Protein AF-A0A7X9WWQ6-F1 (afdb_monomer_lite)

pLDDT: mean 94.31, std 5.38, range [60.06, 98.0]

Radius of gyration: 18.36 Å; chains: 1; bounding box: 48×23×45 Å

Sequence (122 aa):
MSSVERVARAMCADAGFDPNEIMANDGPRWRYYEPLAIAALKELRDPSELQWGGLAWQIIMWMDMKPTTPRTLFRHLECSGREVPQWLRDEPEMKSLDHTPSKGTRAALVYRAMIDAAIGEG

Secondary structure (DSSP, 8-state):
--HHHHHHHHHHHHTT--TT-EETTTEEGGGGGHHHHHHHHHHTSS--HHHHSHHHHHHHHHHHSSS-SHHHHHHHHHHTT----HHHHHSHHHHSTTSPPPHHHHHHHHHHHHHHHHHT--

Organism: NCBI:txid2728834

Structure (mmCIF, N/CA/C/O backbone):
data_AF-A0A7X9WWQ6-F1
#
_entry.id   AF-A0A7X9WWQ6-F1
#
loop_
_atom_site.group_PDB
_atom_site.id
_atom_site.type_symbol
_atom_site.label_atom_id
_atom_site.label_alt_id
_atom_site.label_comp_id
_atom_site.label_asym_id
_atom_site.label_entity_id
_atom_site.label_seq_id
_atom_site.pdbx_PDB_ins_code
_atom_site.Cartn_x
_atom_site.Cartn_y
_atom_site.Cartn_z
_atom_site.occupancy
_atom_site.B_iso_or_equiv
_atom_site.auth_seq_id
_atom_site.auth_comp_id
_atom_site.auth_asym_id
_atom_site.auth_atom_id
_atom_site.pdbx_PDB_model_num
ATOM 1 N N . MET A 1 1 ? 15.701 5.435 -0.574 1.00 86.56 1 MET A N 1
ATOM 2 C CA . MET A 1 1 ? 15.140 5.062 -1.888 1.00 86.56 1 MET A CA 1
ATOM 3 C C . MET A 1 1 ? 13.841 5.825 -2.080 1.00 86.56 1 MET A C 1
ATOM 5 O O . MET A 1 1 ? 13.016 5.804 -1.172 1.00 86.56 1 MET A O 1
ATOM 9 N N . SER A 1 2 ? 13.689 6.543 -3.192 1.00 94.75 2 SER A N 1
ATOM 10 C CA . SER A 1 2 ? 12.454 7.283 -3.493 1.00 94.75 2 SER A CA 1
ATOM 11 C C . SER A 1 2 ? 11.344 6.336 -3.971 1.00 94.75 2 SER A C 1
ATOM 13 O O . SER A 1 2 ? 11.626 5.221 -4.414 1.00 94.75 2 SER A O 1
ATOM 15 N N . SER A 1 3 ? 10.076 6.764 -3.916 1.00 94.31 3 SER A N 1
ATOM 16 C CA . SER A 1 3 ? 8.961 5.980 -4.480 1.00 94.31 3 SER A CA 1
ATOM 17 C C . SER A 1 3 ? 9.122 5.756 -5.984 1.00 94.31 3 SER A C 1
ATOM 19 O O . SER A 1 3 ? 8.833 4.665 -6.463 1.00 94.31 3 SER A O 1
ATOM 21 N N . VAL A 1 4 ? 9.640 6.756 -6.707 1.00 96.88 4 VAL A N 1
ATOM 22 C CA . VAL A 1 4 ? 9.944 6.659 -8.143 1.00 96.88 4 VAL A CA 1
ATOM 23 C C . VAL A 1 4 ? 10.975 5.564 -8.398 1.00 96.88 4 VAL A C 1
ATOM 25 O O . VAL A 1 4 ? 10.722 4.678 -9.204 1.00 96.88 4 VAL A O 1
ATOM 28 N N . GLU A 1 5 ? 12.094 5.568 -7.666 1.00 97.19 5 GLU A N 1
ATOM 29 C CA . GLU A 1 5 ? 13.122 4.531 -7.795 1.00 97.19 5 GLU A CA 1
ATOM 30 C C . GLU A 1 5 ? 12.549 3.145 -7.468 1.00 97.19 5 GLU A C 1
ATOM 32 O O . GLU A 1 5 ? 12.800 2.187 -8.195 1.00 97.19 5 GLU A O 1
ATOM 37 N N . ARG A 1 6 ? 11.739 3.030 -6.406 1.00 97.12 6 ARG A N 1
ATOM 38 C CA . ARG A 1 6 ? 11.122 1.756 -6.013 1.00 97.12 6 ARG A CA 1
ATOM 39 C C . ARG A 1 6 ? 10.215 1.195 -7.115 1.00 97.12 6 ARG A C 1
ATOM 41 O O . ARG A 1 6 ? 10.317 0.012 -7.424 1.00 97.12 6 ARG A O 1
ATOM 48 N N . VAL A 1 7 ? 9.364 2.031 -7.715 1.00 96.88 7 VAL A N 1
ATOM 49 C CA . VAL A 1 7 ? 8.463 1.631 -8.811 1.00 96.88 7 VAL A CA 1
ATOM 50 C C . VAL A 1 7 ? 9.246 1.328 -10.090 1.00 96.88 7 VAL A C 1
ATOM 52 O O . VAL A 1 7 ? 9.016 0.293 -10.705 1.00 96.88 7 VAL A O 1
ATOM 55 N N . ALA A 1 8 ? 10.218 2.164 -10.460 1.00 97.62 8 ALA A N 1
ATOM 56 C CA . ALA A 1 8 ? 11.039 1.956 -11.654 1.00 97.62 8 ALA A CA 1
ATOM 57 C C . ALA A 1 8 ? 11.852 0.653 -11.579 1.00 97.62 8 ALA A C 1
ATOM 59 O O . ALA A 1 8 ? 11.940 -0.089 -12.556 1.00 97.62 8 ALA A O 1
ATOM 60 N N . ARG A 1 9 ? 12.404 0.330 -10.401 1.00 97.94 9 ARG A N 1
ATOM 61 C CA . ARG A 1 9 ? 13.074 -0.955 -10.155 1.00 97.94 9 ARG A CA 1
ATOM 62 C C . ARG A 1 9 ? 12.116 -2.137 -10.288 1.00 97.94 9 ARG A C 1
ATOM 64 O O . ARG A 1 9 ? 12.503 -3.135 -10.884 1.00 97.94 9 ARG A O 1
ATOM 71 N N . ALA A 1 10 ? 10.892 -2.022 -9.766 1.00 97.38 10 ALA A N 1
ATOM 72 C CA . ALA A 1 10 ? 9.877 -3.066 -9.901 1.00 97.38 10 ALA A CA 1
ATOM 73 C C . ALA A 1 10 ? 9.477 -3.286 -11.370 1.00 97.38 10 ALA A C 1
ATOM 75 O O . ALA A 1 10 ? 9.494 -4.421 -11.827 1.00 97.38 10 ALA A O 1
ATOM 76 N N . MET A 1 11 ? 9.224 -2.213 -12.129 1.00 97.75 11 MET A N 1
ATOM 77 C CA . MET A 1 11 ? 8.933 -2.287 -13.569 1.00 97.75 11 MET A CA 1
ATOM 78 C C . MET A 1 11 ? 10.087 -2.918 -14.363 1.00 97.75 11 MET A C 1
ATOM 80 O O . MET A 1 11 ? 9.860 -3.738 -15.245 1.00 97.75 11 MET A O 1
ATOM 84 N N . CYS A 1 12 ? 11.334 -2.569 -14.031 1.00 97.50 12 CYS A N 1
ATOM 85 C CA . CYS A 1 12 ? 12.514 -3.163 -14.657 1.00 97.50 12 CYS A CA 1
ATOM 86 C C . CYS A 1 12 ? 12.612 -4.675 -14.400 1.00 97.50 12 CYS A C 1
ATOM 88 O O . CYS A 1 12 ? 12.928 -5.431 -15.318 1.00 97.50 12 CYS A O 1
ATOM 90 N N . ALA A 1 13 ? 12.347 -5.104 -13.163 1.00 97.88 13 ALA A N 1
ATOM 91 C CA . ALA A 1 13 ? 12.366 -6.514 -12.785 1.00 97.88 13 ALA A CA 1
ATOM 92 C C . ALA A 1 13 ? 11.221 -7.303 -13.441 1.00 97.88 13 ALA A C 1
ATOM 94 O O . ALA A 1 13 ? 11.453 -8.403 -13.933 1.00 97.88 13 ALA A O 1
ATOM 95 N N . ASP A 1 14 ? 10.017 -6.727 -13.499 1.00 97.50 14 ASP A N 1
ATOM 96 C CA . ASP A 1 14 ? 8.848 -7.311 -14.173 1.00 97.50 14 ASP A CA 1
ATOM 97 C C . ASP A 1 14 ? 9.091 -7.511 -15.679 1.00 97.50 14 ASP A C 1
ATOM 99 O O . ASP A 1 14 ? 8.754 -8.547 -16.245 1.00 97.50 14 ASP A O 1
ATOM 103 N N . ALA A 1 15 ? 9.815 -6.582 -16.309 1.00 96.94 15 ALA A N 1
ATOM 104 C CA . ALA A 1 15 ? 10.273 -6.708 -17.692 1.00 96.94 15 ALA A CA 1
ATOM 105 C C . ALA A 1 15 ? 11.393 -7.757 -17.901 1.00 96.94 15 ALA A C 1
ATOM 107 O O . ALA A 1 15 ? 11.890 -7.908 -19.018 1.00 96.94 15 ALA A O 1
ATOM 108 N N . GLY A 1 16 ? 11.806 -8.484 -16.855 1.00 97.38 16 GLY A N 1
ATOM 109 C CA . GLY A 1 16 ? 12.783 -9.574 -16.932 1.00 97.38 16 GLY A CA 1
ATOM 110 C C . GLY A 1 16 ? 14.249 -9.135 -16.883 1.00 97.38 16 GLY A C 1
ATOM 111 O O . GLY A 1 16 ? 15.131 -9.906 -17.261 1.00 97.38 16 GLY A O 1
ATOM 112 N N . PHE A 1 17 ? 14.535 -7.913 -16.429 1.00 96.62 17 PHE A N 1
ATOM 113 C CA . PHE A 1 17 ? 15.891 -7.368 -16.390 1.00 96.62 17 PHE A CA 1
ATOM 114 C C . PHE A 1 17 ? 16.394 -7.127 -14.961 1.00 96.62 17 PHE A C 1
ATOM 116 O O . PHE A 1 17 ? 15.619 -6.735 -14.091 1.00 96.62 17 PHE A O 1
ATOM 123 N N . ASP A 1 18 ? 17.708 -7.262 -14.724 1.00 96.94 18 ASP A N 1
ATOM 124 C CA . ASP A 1 18 ? 18.323 -6.859 -13.450 1.00 96.94 18 ASP A CA 1
ATOM 125 C C . ASP A 1 18 ? 18.316 -5.319 -13.315 1.00 96.94 18 ASP A C 1
ATOM 127 O O . ASP A 1 18 ? 18.977 -4.630 -14.102 1.00 96.94 18 ASP A O 1
ATOM 131 N N . PRO A 1 19 ? 17.618 -4.745 -12.313 1.00 96.88 19 PRO A N 1
ATOM 132 C CA . PRO A 1 19 ? 17.573 -3.300 -12.101 1.00 96.88 19 PRO A CA 1
ATOM 133 C C . PRO A 1 19 ? 18.941 -2.664 -11.833 1.00 96.88 19 PRO A C 1
ATOM 135 O O . PRO A 1 19 ? 19.101 -1.463 -12.058 1.00 96.88 19 PRO A O 1
ATOM 138 N N . ASN A 1 20 ? 19.906 -3.433 -11.317 1.00 96.12 20 ASN A N 1
ATOM 139 C CA . ASN A 1 20 ? 21.246 -2.958 -10.975 1.00 96.12 20 ASN A CA 1
ATOM 140 C C . ASN A 1 20 ? 22.262 -3.139 -12.107 1.00 96.12 20 ASN A C 1
ATOM 142 O O . ASN A 1 20 ? 23.397 -2.683 -11.955 1.00 96.12 20 ASN A O 1
ATOM 146 N N . GLU A 1 21 ? 21.878 -3.766 -13.223 1.00 95.88 21 GLU A N 1
ATOM 147 C CA . GLU A 1 21 ? 22.758 -3.909 -14.379 1.00 95.88 21 GLU A CA 1
ATOM 148 C C . GLU A 1 21 ? 23.199 -2.524 -14.861 1.00 95.88 21 GLU A C 1
ATOM 150 O O . GLU A 1 21 ? 22.372 -1.647 -15.129 1.00 95.88 21 GLU A O 1
ATOM 155 N N . ILE A 1 22 ? 24.513 -2.318 -14.945 1.00 95.31 22 ILE A N 1
ATOM 156 C CA . ILE A 1 22 ? 25.084 -1.051 -15.388 1.00 95.31 22 ILE A CA 1
ATOM 157 C C . ILE A 1 22 ? 25.057 -1.014 -16.911 1.00 95.31 22 ILE A C 1
ATOM 159 O O . ILE A 1 22 ? 25.743 -1.782 -17.583 1.00 95.31 22 ILE A O 1
ATOM 163 N N . MET A 1 23 ? 24.260 -0.098 -17.449 1.00 91.62 23 MET A N 1
ATOM 164 C CA . MET A 1 23 ? 24.125 0.108 -18.883 1.00 91.62 23 MET A CA 1
ATOM 165 C C . MET A 1 23 ? 25.293 0.946 -19.399 1.00 91.62 23 MET A C 1
ATOM 167 O O . MET A 1 23 ? 25.754 1.863 -18.718 1.00 91.62 23 MET A O 1
ATOM 171 N N . ALA A 1 24 ? 25.737 0.666 -20.627 1.00 84.50 24 ALA A N 1
ATOM 172 C CA . ALA A 1 24 ? 26.923 1.282 -21.229 1.00 84.50 24 ALA A CA 1
ATOM 173 C C . ALA A 1 24 ? 26.905 2.824 -21.253 1.00 84.50 24 ALA A C 1
ATOM 175 O O . ALA A 1 24 ? 27.971 3.431 -21.309 1.00 84.50 24 ALA A O 1
ATOM 176 N N . ASN A 1 25 ? 25.721 3.447 -21.190 1.00 68.81 25 ASN A N 1
ATOM 177 C CA . ASN A 1 25 ? 25.569 4.879 -21.427 1.00 68.81 25 ASN A CA 1
ATOM 178 C C . ASN A 1 25 ? 25.060 5.718 -20.248 1.00 68.81 25 ASN A C 1
ATOM 180 O O . ASN A 1 25 ? 25.139 6.926 -20.397 1.00 68.81 25 ASN A O 1
ATOM 184 N N . ASP A 1 26 ? 24.530 5.182 -19.131 1.00 70.19 26 ASP A N 1
ATOM 185 C CA . ASP A 1 26 ? 23.908 6.087 -18.126 1.00 70.19 26 ASP A CA 1
ATOM 186 C C . ASP A 1 26 ? 23.521 5.481 -16.752 1.00 70.19 26 ASP A C 1
ATOM 188 O O . ASP A 1 26 ? 22.559 5.893 -16.092 1.00 70.19 26 ASP A O 1
ATOM 192 N N . GLY A 1 27 ? 24.290 4.507 -16.255 1.00 88.88 27 GLY A N 1
ATOM 193 C CA . GLY A 1 27 ? 24.097 3.954 -14.906 1.00 88.88 27 GLY A CA 1
ATOM 194 C C . GLY A 1 27 ? 23.123 2.765 -14.851 1.00 88.88 27 GLY A C 1
ATOM 195 O O . GLY A 1 27 ? 23.032 2.012 -15.822 1.00 88.88 27 GLY A O 1
ATOM 196 N N . PRO A 1 28 ? 22.461 2.509 -13.705 1.00 95.50 28 PRO A N 1
ATOM 197 C CA . PRO A 1 28 ? 21.691 1.283 -13.507 1.00 95.50 28 PRO A CA 1
ATOM 198 C C . PRO A 1 28 ? 20.439 1.243 -14.392 1.00 95.50 28 PRO A C 1
ATOM 200 O O . PRO A 1 28 ? 19.739 2.250 -14.539 1.00 95.50 28 PRO A O 1
ATOM 203 N N . ARG A 1 29 ? 20.126 0.062 -14.938 1.00 95.50 29 ARG A N 1
ATOM 204 C CA . ARG A 1 29 ? 19.047 -0.147 -15.916 1.00 95.50 29 ARG A CA 1
ATOM 205 C C . ARG A 1 29 ? 17.678 0.359 -15.456 1.00 95.50 29 ARG A C 1
ATOM 207 O O . ARG A 1 29 ? 16.899 0.809 -16.294 1.00 95.50 29 ARG A O 1
ATOM 214 N N . TRP A 1 30 ? 17.377 0.370 -14.155 1.00 96.00 30 TRP A N 1
ATOM 215 C CA . TRP A 1 30 ? 16.085 0.883 -13.673 1.00 96.00 30 TRP A CA 1
ATOM 216 C C . TRP A 1 30 ? 15.801 2.333 -14.094 1.00 96.00 30 TRP A C 1
ATOM 218 O O . TRP A 1 30 ? 14.636 2.696 -14.239 1.00 96.00 30 TRP A O 1
ATOM 228 N N . ARG A 1 31 ? 16.831 3.158 -14.343 1.00 95.56 31 ARG A N 1
ATOM 229 C CA . ARG A 1 31 ? 16.658 4.561 -14.763 1.00 95.56 31 ARG A CA 1
ATOM 230 C C . ARG A 1 31 ? 15.900 4.712 -16.082 1.00 95.56 31 ARG A C 1
ATOM 232 O O . ARG A 1 31 ? 15.192 5.696 -16.259 1.00 95.56 31 ARG A O 1
ATOM 239 N N . TYR A 1 32 ? 15.950 3.717 -16.968 1.00 94.88 32 TYR A N 1
ATOM 240 C CA . TYR A 1 32 ? 15.165 3.720 -18.211 1.00 94.88 32 TYR A CA 1
ATOM 241 C C . TYR A 1 32 ? 13.648 3.659 -17.962 1.00 94.88 32 TYR A C 1
ATOM 243 O O . TYR A 1 32 ? 12.865 4.079 -18.809 1.00 94.88 32 TYR A O 1
ATOM 251 N N . TYR A 1 33 ? 13.232 3.186 -16.785 1.00 96.50 33 TYR A N 1
ATOM 252 C CA . TYR A 1 33 ? 11.833 3.088 -16.369 1.00 96.50 33 TYR A CA 1
ATOM 253 C C . TYR A 1 33 ? 11.385 4.289 -15.526 1.00 96.50 33 TYR A C 1
ATOM 255 O O . TYR A 1 33 ? 10.203 4.405 -15.208 1.00 96.50 33 TYR A O 1
ATOM 263 N N . GLU A 1 34 ? 12.292 5.207 -15.174 1.00 96.06 34 GLU A N 1
ATOM 264 C CA . GLU A 1 34 ? 11.985 6.373 -14.339 1.00 96.06 34 GLU A CA 1
ATOM 265 C C . GLU A 1 34 ? 10.852 7.250 -14.913 1.00 96.06 34 GLU A C 1
ATOM 267 O O . GLU A 1 34 ? 9.930 7.571 -14.157 1.00 96.06 34 GLU A O 1
ATOM 272 N N . PRO A 1 35 ? 10.808 7.574 -16.225 1.00 97.06 35 PRO A N 1
ATOM 273 C CA . PRO A 1 35 ? 9.694 8.339 -16.788 1.00 97.06 35 PRO A CA 1
ATOM 274 C C . PRO A 1 35 ? 8.338 7.632 -16.650 1.00 97.06 35 PRO A C 1
ATOM 276 O O . PRO A 1 35 ? 7.338 8.281 -16.337 1.00 97.06 35 PRO A O 1
ATOM 279 N N . LEU A 1 36 ? 8.304 6.305 -16.832 1.00 97.19 36 LEU A N 1
ATOM 280 C CA . LEU A 1 36 ? 7.088 5.497 -16.682 1.00 97.19 36 LEU A CA 1
ATOM 281 C C . LEU A 1 36 ? 6.643 5.429 -15.218 1.00 97.19 36 LEU A C 1
ATOM 283 O O . LEU A 1 36 ? 5.460 5.592 -14.929 1.00 97.19 36 LEU A O 1
ATOM 287 N N . ALA A 1 37 ? 7.585 5.273 -14.287 1.00 97.38 37 ALA A N 1
ATOM 288 C CA . ALA A 1 37 ? 7.303 5.294 -12.857 1.00 97.38 37 ALA A CA 1
ATOM 289 C C . ALA A 1 37 ? 6.734 6.647 -12.403 1.00 97.38 37 ALA A C 1
ATOM 291 O O . ALA A 1 37 ? 5.774 6.690 -11.634 1.00 97.38 37 ALA A O 1
ATOM 292 N N . ILE A 1 38 ? 7.284 7.760 -12.904 1.00 97.38 38 ILE A N 1
ATOM 293 C CA . ILE A 1 38 ? 6.755 9.105 -12.638 1.00 97.38 38 ILE A CA 1
ATOM 294 C C . ILE A 1 38 ? 5.335 9.246 -13.191 1.00 97.38 38 ILE A C 1
ATOM 296 O O . ILE A 1 38 ? 4.472 9.773 -12.491 1.00 97.38 38 ILE A O 1
ATOM 300 N N . ALA A 1 39 ? 5.089 8.802 -14.427 1.00 97.19 39 ALA A N 1
ATOM 301 C CA . ALA A 1 39 ? 3.762 8.861 -15.035 1.00 97.19 39 ALA A CA 1
ATOM 302 C C . ALA A 1 39 ? 2.741 8.053 -14.219 1.00 97.19 39 ALA A C 1
ATOM 304 O O . ALA A 1 39 ? 1.722 8.603 -13.814 1.00 97.19 39 ALA A O 1
ATOM 305 N N . ALA A 1 40 ? 3.062 6.805 -13.868 1.00 94.19 40 ALA A N 1
ATOM 306 C CA . ALA A 1 40 ? 2.192 5.956 -13.058 1.00 94.19 40 ALA A CA 1
ATOM 307 C C . ALA A 1 40 ? 1.878 6.576 -11.684 1.00 94.19 40 ALA A C 1
ATOM 309 O O . ALA A 1 40 ? 0.728 6.602 -11.256 1.00 94.19 40 ALA A O 1
ATOM 310 N N . LEU A 1 41 ? 2.881 7.134 -10.998 1.00 94.50 41 LEU A N 1
ATOM 311 C CA . LEU A 1 41 ? 2.670 7.788 -9.703 1.00 94.50 41 LEU A CA 1
ATOM 312 C C . LEU A 1 41 ? 1.842 9.077 -9.808 1.00 94.50 41 LEU A C 1
ATOM 314 O O . LEU A 1 41 ? 1.145 9.416 -8.855 1.00 94.50 41 LEU A O 1
ATOM 318 N N . LYS A 1 42 ? 1.909 9.799 -10.934 1.00 95.12 42 LYS A N 1
ATOM 319 C CA . LYS A 1 42 ? 1.054 10.970 -11.178 1.00 95.12 42 LYS A CA 1
ATOM 320 C C . LYS A 1 42 ? -0.405 10.569 -11.369 1.00 95.12 42 LYS A C 1
ATOM 322 O O . LYS A 1 42 ? -1.261 11.217 -10.779 1.00 95.12 42 LYS A O 1
ATOM 327 N N . GLU A 1 43 ? -0.667 9.504 -12.121 1.00 91.38 43 GLU A N 1
ATOM 328 C CA . GLU A 1 43 ? -2.026 8.973 -12.305 1.00 91.38 43 GLU A CA 1
ATOM 329 C C . GLU A 1 43 ? -2.629 8.482 -10.981 1.00 91.38 43 GLU A C 1
ATOM 331 O O . GLU A 1 43 ? -3.817 8.649 -10.737 1.00 91.38 43 GLU A O 1
ATOM 336 N N . LEU A 1 44 ? -1.800 7.947 -10.079 1.00 90.88 44 LEU A N 1
ATOM 337 C CA . LEU A 1 44 ? -2.226 7.486 -8.753 1.00 90.88 44 LEU A CA 1
ATOM 338 C C . LEU A 1 44 ? -2.225 8.579 -7.673 1.00 90.88 44 LEU A C 1
ATOM 340 O O . LEU A 1 44 ? -2.470 8.274 -6.504 1.00 90.88 44 LEU A O 1
ATOM 344 N N . ARG A 1 45 ? -1.913 9.837 -8.019 1.00 91.06 45 ARG A N 1
ATOM 345 C CA . ARG A 1 45 ? -1.865 10.933 -7.039 1.00 91.06 45 ARG A CA 1
ATOM 346 C C . ARG A 1 45 ? -3.229 11.153 -6.394 1.00 91.06 45 ARG A C 1
ATOM 348 O O . ARG A 1 45 ? -3.305 11.345 -5.181 1.00 91.06 45 ARG A O 1
ATOM 355 N N . ASP A 1 46 ? -4.268 11.146 -7.220 1.00 92.19 46 ASP A N 1
ATOM 356 C CA . ASP A 1 46 ? -5.636 11.418 -6.812 1.00 92.19 46 ASP A CA 1
ATOM 357 C C . ASP A 1 46 ? -6.382 10.073 -6.757 1.00 92.19 46 ASP A C 1
ATOM 359 O O . ASP A 1 46 ? -6.567 9.435 -7.795 1.00 92.19 46 ASP A O 1
ATOM 363 N N . PRO A 1 47 ? -6.762 9.580 -5.565 1.00 91.94 47 PRO A N 1
ATOM 364 C CA . PRO A 1 47 ? -7.365 8.261 -5.447 1.00 91.94 47 PRO A CA 1
ATOM 365 C C . PRO A 1 47 ? -8.774 8.237 -6.040 1.00 91.94 47 PRO A C 1
ATOM 367 O O . PRO A 1 47 ? -9.594 9.121 -5.783 1.00 91.94 47 PRO A O 1
ATOM 370 N N . SER A 1 48 ? -9.084 7.172 -6.772 1.00 92.81 48 SER A N 1
ATOM 371 C CA . SER A 1 48 ? -10.442 6.884 -7.237 1.00 92.81 48 SER A CA 1
ATOM 372 C C . SER A 1 48 ? -11.360 6.438 -6.090 1.00 92.81 48 SER A C 1
ATOM 374 O O . SER A 1 48 ? -10.893 6.004 -5.035 1.00 92.81 48 SER A O 1
ATOM 376 N N . GLU A 1 49 ? -12.678 6.490 -6.307 1.00 93.44 49 GLU A N 1
ATOM 377 C CA . GLU A 1 49 ? -13.681 5.977 -5.355 1.00 93.44 49 GLU A CA 1
ATOM 378 C C . GLU A 1 49 ? -13.480 4.502 -5.016 1.00 93.44 49 GLU A C 1
ATOM 380 O O . GLU A 1 49 ? -13.654 4.106 -3.866 1.00 93.44 49 GLU A O 1
ATOM 385 N N . LEU A 1 50 ? -13.016 3.706 -5.981 1.00 91.81 50 LEU A N 1
ATOM 386 C CA . LEU A 1 50 ? -12.658 2.313 -5.740 1.00 91.81 50 LEU A CA 1
ATOM 387 C C . LEU A 1 50 ? -11.577 2.188 -4.654 1.00 91.81 50 LEU A C 1
ATOM 389 O O . LEU A 1 50 ? -11.640 1.280 -3.831 1.00 91.81 50 LEU A O 1
ATOM 393 N N . GLN A 1 51 ? -10.614 3.113 -4.631 1.00 94.06 51 GLN A N 1
ATOM 394 C CA . GLN A 1 51 ? -9.493 3.092 -3.695 1.00 94.06 51 GLN A CA 1
ATOM 395 C C . GLN A 1 51 ? -9.880 3.616 -2.314 1.00 94.06 51 GLN A C 1
ATOM 397 O O . GLN A 1 51 ? -9.602 2.959 -1.315 1.00 94.06 51 GLN A O 1
ATOM 402 N N . TRP A 1 52 ? -10.486 4.807 -2.226 1.00 94.12 52 TRP A N 1
ATOM 403 C CA . TRP A 1 52 ? -10.818 5.395 -0.920 1.00 94.12 52 TRP A CA 1
ATOM 404 C C . TRP A 1 52 ? -12.105 4.827 -0.307 1.00 94.12 52 TRP A C 1
ATOM 406 O O . TRP A 1 52 ? -12.309 4.966 0.900 1.00 94.12 52 TRP A O 1
ATOM 416 N N . GLY A 1 53 ? -12.950 4.173 -1.109 1.00 92.88 53 GLY A N 1
ATOM 417 C CA . GLY A 1 53 ? -14.118 3.419 -0.668 1.00 92.88 53 GLY A CA 1
ATOM 418 C C . GLY A 1 53 ? -13.753 2.104 0.031 1.00 92.88 53 GLY A C 1
ATOM 419 O O . GLY A 1 53 ? -12.683 1.952 0.624 1.00 92.88 53 GLY A O 1
ATOM 420 N N . GLY A 1 54 ? -14.670 1.132 -0.006 1.00 92.62 54 GLY A N 1
ATOM 421 C CA . GLY A 1 54 ? -14.407 -0.233 0.463 1.00 92.62 54 GLY A CA 1
ATOM 422 C C . GLY A 1 54 ? -13.806 -0.299 1.874 1.00 92.62 54 GLY A C 1
ATOM 423 O O . GLY A 1 54 ? -14.349 0.275 2.818 1.00 92.62 54 GLY A O 1
ATOM 424 N N . LEU A 1 55 ? -12.686 -1.017 2.023 1.00 96.06 55 LEU A N 1
ATOM 425 C CA . LEU A 1 55 ? -12.007 -1.190 3.311 1.00 96.06 55 LEU A CA 1
ATOM 426 C C . LEU A 1 55 ? -11.451 0.119 3.880 1.00 96.06 55 LEU A C 1
ATOM 428 O O . LEU A 1 55 ? -11.543 0.336 5.087 1.00 96.06 55 LEU A O 1
ATOM 432 N N . ALA A 1 56 ? -10.886 0.986 3.036 1.00 96.75 56 ALA A N 1
ATOM 433 C CA . ALA A 1 56 ? -10.306 2.252 3.476 1.00 96.75 56 ALA A CA 1
ATOM 434 C C . ALA A 1 56 ? -11.368 3.121 4.162 1.00 96.75 56 ALA A C 1
ATOM 436 O O . ALA A 1 56 ? -11.155 3.608 5.274 1.00 96.75 56 ALA A O 1
ATOM 437 N N . TRP A 1 57 ? -12.552 3.214 3.556 1.00 96.00 57 TRP A N 1
ATOM 438 C CA . TRP A 1 57 ? -13.692 3.918 4.132 1.00 96.00 57 TRP A CA 1
ATOM 439 C C . TRP A 1 57 ? -14.179 3.301 5.452 1.00 96.00 57 TRP A C 1
ATOM 441 O O . TRP A 1 57 ? -14.423 4.031 6.411 1.00 96.00 57 TRP A O 1
ATOM 451 N N . GLN A 1 58 ? -14.261 1.969 5.550 1.00 96.44 58 GLN A N 1
ATOM 452 C CA . GLN A 1 58 ? -14.640 1.280 6.796 1.00 96.44 58 GLN A CA 1
ATOM 453 C C . GLN A 1 58 ? -13.649 1.569 7.930 1.00 96.44 58 GLN A C 1
ATOM 455 O O . GLN A 1 58 ? -14.045 1.834 9.065 1.00 96.44 58 GLN A O 1
ATOM 460 N N . ILE A 1 59 ? -12.349 1.575 7.622 1.00 97.12 59 ILE A N 1
ATOM 461 C CA . ILE A 1 59 ? -11.314 1.935 8.590 1.00 97.12 59 ILE A CA 1
ATOM 462 C C . ILE A 1 59 ? -11.497 3.392 9.032 1.00 97.12 59 ILE A C 1
ATOM 464 O O . ILE A 1 59 ? -11.460 3.655 10.230 1.00 97.12 59 ILE A O 1
ATOM 468 N N . ILE A 1 60 ? -11.733 4.329 8.107 1.00 96.62 60 ILE A N 1
ATOM 469 C CA . ILE A 1 60 ? -11.964 5.747 8.434 1.00 96.62 60 ILE A CA 1
ATOM 470 C C . ILE A 1 60 ? -13.196 5.910 9.335 1.00 96.62 60 ILE A C 1
ATOM 472 O O . ILE A 1 60 ? -13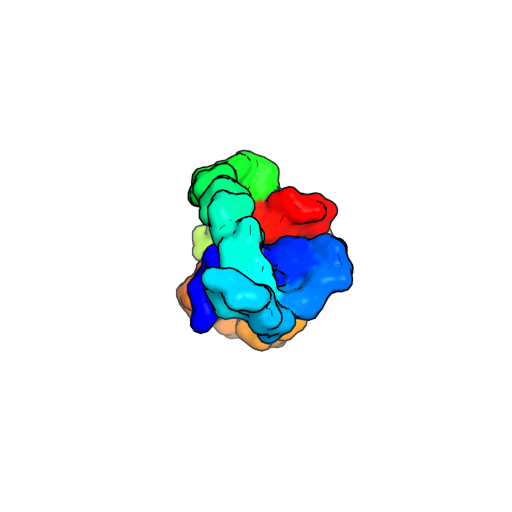.086 6.529 10.392 1.00 96.62 60 ILE A O 1
ATOM 476 N N . MET A 1 61 ? -14.330 5.298 8.986 1.00 95.88 61 MET A N 1
ATOM 477 C CA . MET A 1 61 ? -15.542 5.337 9.814 1.00 95.88 61 MET A CA 1
ATOM 478 C C . MET A 1 61 ? -15.307 4.785 11.218 1.00 95.88 61 MET A C 1
ATOM 480 O O . MET A 1 61 ? -15.731 5.384 12.205 1.00 95.88 61 MET A O 1
ATOM 484 N N . TRP A 1 62 ? -14.599 3.661 11.330 1.00 96.31 62 TRP A N 1
ATOM 485 C CA . TRP A 1 62 ? -14.250 3.093 12.627 1.00 96.31 62 TRP A CA 1
ATOM 486 C C . TRP A 1 62 ? -13.440 4.070 13.499 1.00 9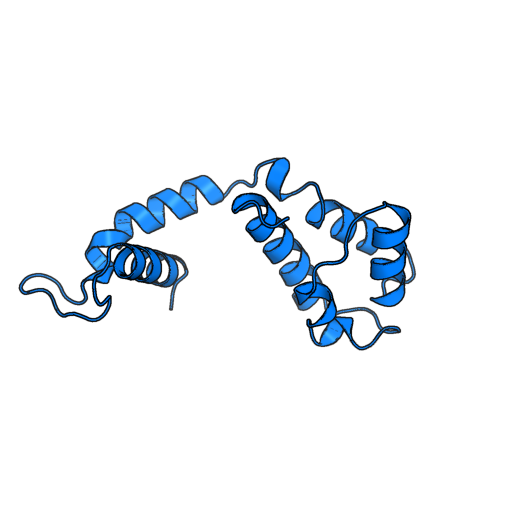6.31 62 TRP A C 1
ATOM 488 O O . TRP A 1 62 ? -13.610 4.076 14.719 1.00 96.31 62 TRP A O 1
ATOM 498 N N . MET A 1 63 ? -12.592 4.927 12.916 1.00 94.94 63 MET A N 1
ATOM 499 C CA . MET A 1 63 ? -11.829 5.914 13.697 1.00 94.94 63 MET A CA 1
ATOM 500 C C . MET A 1 63 ? -12.722 6.948 14.398 1.00 94.94 63 MET A C 1
ATOM 502 O O . MET A 1 63 ? -12.361 7.434 15.483 1.00 94.94 63 MET A O 1
ATOM 506 N N . ASP A 1 64 ? -13.885 7.242 13.816 1.00 94.94 64 ASP A N 1
ATOM 507 C CA . ASP A 1 64 ? -14.893 8.134 14.393 1.00 94.94 64 ASP A CA 1
ATOM 508 C C . ASP A 1 64 ? -15.735 7.434 15.472 1.00 94.94 64 ASP A C 1
ATOM 510 O O . ASP A 1 64 ? -16.285 8.083 16.364 1.00 94.94 64 ASP A O 1
ATOM 514 N N . MET A 1 65 ? -15.761 6.099 15.476 1.00 92.50 65 MET A N 1
ATOM 515 C CA . MET A 1 65 ? -16.418 5.297 16.505 1.00 92.50 65 MET A CA 1
ATOM 516 C C . MET A 1 65 ? -15.545 5.173 17.766 1.00 92.50 65 MET A C 1
ATOM 518 O O . MET A 1 65 ? -14.316 5.042 17.707 1.00 92.50 65 MET A O 1
ATOM 522 N N . LYS A 1 66 ? -16.180 5.189 18.948 1.00 92.06 66 LYS A N 1
ATOM 523 C CA . LYS A 1 66 ? -15.509 4.981 20.244 1.00 92.06 66 LYS A CA 1
ATOM 524 C C . LYS A 1 66 ? -15.993 3.692 20.927 1.00 92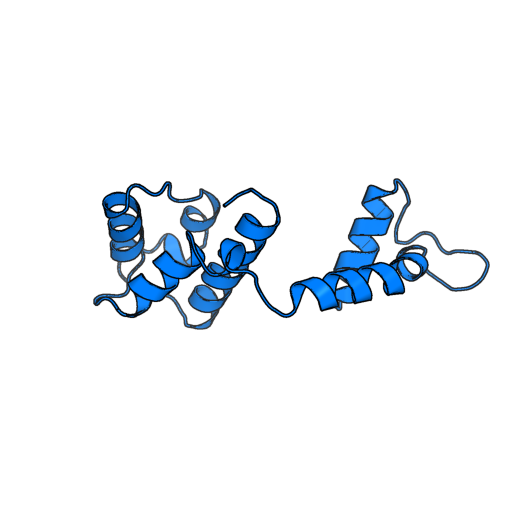.06 66 LYS A C 1
ATOM 526 O O . LYS A 1 66 ? -17.193 3.432 20.917 1.00 92.06 66 LYS A O 1
ATOM 531 N N . PRO A 1 67 ? -15.091 2.911 21.555 1.00 94.00 67 PRO A N 1
ATOM 532 C CA . PRO A 1 67 ? -13.639 3.102 21.592 1.00 94.00 67 PRO A CA 1
ATOM 533 C C . PRO A 1 67 ? -12.978 2.700 20.261 1.00 94.00 67 PRO A C 1
ATOM 535 O O . PRO A 1 67 ? -13.450 1.804 19.566 1.00 94.00 67 PRO A O 1
ATOM 538 N N . THR A 1 68 ? -11.874 3.359 19.909 1.00 95.50 68 THR A N 1
ATOM 539 C CA . THR A 1 68 ? -11.119 3.097 18.673 1.00 95.50 68 THR A CA 1
ATOM 540 C C . THR A 1 68 ? -10.033 2.057 18.967 1.00 95.50 68 THR A C 1
ATOM 542 O O . THR A 1 68 ? -8.890 2.431 19.218 1.00 95.50 68 THR A O 1
ATOM 545 N N . THR A 1 69 ? -10.390 0.768 19.021 1.00 97.12 69 THR A N 1
ATOM 546 C CA . THR A 1 69 ? -9.451 -0.345 19.274 1.00 97.12 69 THR A CA 1
ATOM 547 C C . THR A 1 69 ? -9.502 -1.397 18.160 1.00 97.12 69 THR A C 1
ATOM 549 O O . THR A 1 69 ? -10.518 -1.482 17.465 1.00 97.12 69 THR A O 1
ATOM 552 N N . PRO A 1 70 ? -8.458 -2.226 17.956 1.00 97.38 70 PRO A N 1
ATOM 553 C CA . PRO A 1 70 ? -8.496 -3.287 16.947 1.00 97.38 70 PRO A CA 1
ATOM 554 C C . PRO A 1 70 ? -9.701 -4.219 17.104 1.00 97.38 70 PRO A C 1
ATOM 556 O O . PRO A 1 70 ? -10.317 -4.606 16.114 1.00 97.38 70 PRO A O 1
ATOM 559 N N . ARG A 1 71 ? -10.118 -4.501 18.349 1.00 97.25 71 ARG A N 1
ATOM 560 C CA . ARG A 1 71 ? -11.344 -5.260 18.629 1.00 97.25 71 ARG A CA 1
ATOM 561 C C . ARG A 1 71 ? -12.580 -4.627 17.994 1.00 97.25 71 ARG A C 1
ATOM 563 O O . ARG A 1 71 ? -13.393 -5.338 17.407 1.00 97.25 71 ARG A O 1
ATOM 570 N N . THR A 1 72 ? -12.750 -3.310 18.130 1.00 97.50 72 THR A N 1
ATOM 571 C CA . THR A 1 72 ? -13.917 -2.624 17.565 1.00 97.50 72 THR A CA 1
ATOM 572 C C . THR A 1 72 ? -13.826 -2.491 16.052 1.00 97.50 72 THR A C 1
ATOM 574 O O . THR A 1 72 ? -14.871 -2.541 15.411 1.00 97.50 72 THR A O 1
ATOM 577 N N . LEU A 1 73 ? -12.619 -2.425 15.473 1.00 97.44 73 LEU A N 1
ATOM 578 C CA . LEU A 1 73 ? -12.451 -2.482 14.019 1.00 97.44 73 LEU A CA 1
ATOM 579 C C . LEU A 1 73 ? -12.878 -3.842 13.475 1.00 97.44 73 LEU A C 1
ATOM 581 O O . LEU A 1 73 ? -13.701 -3.903 12.571 1.00 97.44 73 LEU A O 1
ATOM 585 N N . PHE A 1 74 ? -12.357 -4.936 14.033 1.00 97.19 74 PHE A N 1
ATOM 586 C CA . PHE A 1 74 ? -12.701 -6.277 13.557 1.00 97.19 74 PHE A CA 1
ATOM 587 C C . PHE A 1 74 ? -14.192 -6.559 13.687 1.00 97.19 74 PHE A C 1
ATOM 589 O O . PHE A 1 74 ? -14.795 -7.070 12.749 1.00 97.19 74 PHE A O 1
ATOM 596 N N . ARG A 1 75 ? -14.806 -6.133 14.796 1.00 96.31 75 ARG A N 1
ATOM 597 C CA . ARG A 1 75 ? -16.258 -6.208 14.960 1.00 96.31 75 ARG A CA 1
ATOM 598 C C . ARG A 1 75 ? -17.002 -5.351 13.933 1.00 96.31 75 ARG A C 1
ATOM 600 O O . ARG A 1 75 ? -18.020 -5.789 13.418 1.00 96.31 75 ARG A O 1
ATOM 607 N N . HIS A 1 76 ? -16.529 -4.137 13.649 1.00 96.00 76 HIS A N 1
ATOM 608 C CA . HIS A 1 76 ? -17.141 -3.264 12.645 1.00 96.00 76 HIS A CA 1
ATOM 609 C C . HIS A 1 76 ? -17.122 -3.910 11.254 1.00 96.00 76 HIS A C 1
ATOM 611 O O . HIS A 1 76 ? -18.162 -3.947 10.604 1.00 96.00 76 HIS A O 1
ATOM 617 N N . LEU A 1 77 ? -15.978 -4.474 10.853 1.00 96.38 77 LEU A N 1
ATOM 618 C CA . LEU A 1 77 ? -15.817 -5.176 9.578 1.00 96.38 77 LEU A CA 1
ATOM 619 C C . LEU A 1 77 ? -16.695 -6.433 9.495 1.00 96.38 77 LEU A C 1
ATOM 621 O O . LEU A 1 77 ? -17.353 -6.663 8.486 1.00 96.38 77 LEU A O 1
ATOM 625 N N . GLU A 1 78 ? -16.775 -7.207 10.577 1.00 95.00 78 GLU A N 1
ATOM 626 C CA . GLU A 1 78 ? -17.665 -8.368 10.660 1.00 95.00 78 GLU A CA 1
ATOM 627 C C . GLU A 1 78 ? -19.142 -7.960 10.534 1.00 95.00 78 GLU A C 1
ATOM 629 O O . GLU A 1 78 ? -19.886 -8.542 9.747 1.00 95.00 78 GLU A O 1
ATOM 634 N N . CYS A 1 79 ? -19.569 -6.913 11.250 1.00 93.62 79 CYS A N 1
ATOM 635 C CA . CYS A 1 79 ? -20.937 -6.399 11.169 1.00 93.62 79 CYS A CA 1
ATOM 636 C C . CYS A 1 79 ? -21.280 -5.794 9.800 1.00 93.62 79 CYS A C 1
ATOM 638 O O . CYS A 1 79 ? -22.455 -5.778 9.437 1.00 93.62 79 CYS A O 1
ATOM 640 N N . SER A 1 80 ? -20.295 -5.303 9.042 1.00 91.25 80 SER A N 1
ATOM 641 C CA . SER A 1 80 ? -20.492 -4.828 7.668 1.00 91.25 80 SER A CA 1
ATOM 642 C C . SER A 1 80 ? -20.381 -5.936 6.616 1.00 91.25 80 SER A C 1
ATOM 644 O O . SER A 1 80 ? -20.488 -5.652 5.424 1.00 91.25 80 SER A O 1
ATOM 646 N N . GLY A 1 81 ? -20.214 -7.197 7.037 1.00 91.50 81 GLY A N 1
ATOM 647 C CA . GLY A 1 81 ? -20.116 -8.352 6.143 1.00 91.50 81 GLY A CA 1
ATOM 648 C C . GLY A 1 81 ? -18.819 -8.388 5.337 1.00 91.50 81 GLY A C 1
ATOM 649 O O . GLY A 1 81 ? -18.769 -9.035 4.292 1.00 91.50 81 GLY A O 1
ATOM 650 N N . ARG A 1 82 ? -17.781 -7.674 5.786 1.00 89.25 82 ARG A N 1
ATOM 651 C CA . ARG A 1 82 ? -16.506 -7.563 5.082 1.00 89.25 82 ARG A CA 1
ATOM 652 C C . ARG A 1 82 ? -15.489 -8.538 5.653 1.00 89.25 82 ARG A C 1
ATOM 654 O O . ARG A 1 82 ? -15.290 -8.617 6.865 1.00 89.25 82 ARG A O 1
ATOM 661 N N . GLU A 1 83 ? -14.801 -9.248 4.768 1.00 90.56 83 GLU A N 1
ATOM 662 C CA . GLU A 1 83 ? -13.677 -10.080 5.176 1.00 90.56 83 GLU A CA 1
ATOM 663 C C . GLU A 1 83 ? -12.539 -9.201 5.714 1.00 90.56 83 GLU A C 1
ATOM 665 O O . GLU A 1 83 ? -12.227 -8.143 5.164 1.00 90.56 83 GLU A O 1
ATOM 670 N N . VAL A 1 84 ? -11.943 -9.630 6.828 1.00 93.69 84 VAL A N 1
ATOM 671 C CA . VAL A 1 84 ? -10.791 -8.960 7.439 1.00 93.69 84 VAL A CA 1
ATOM 672 C C . VAL A 1 84 ? -9.527 -9.497 6.768 1.00 93.69 84 VAL A C 1
ATOM 674 O O . VAL A 1 84 ? -9.200 -10.663 7.013 1.00 93.69 84 VAL A O 1
ATOM 677 N N . PRO A 1 85 ? -8.781 -8.685 5.993 1.00 94.81 85 PRO A N 1
ATOM 678 C CA . PRO A 1 85 ? -7.588 -9.167 5.311 1.00 94.81 85 PRO A CA 1
ATOM 679 C C . PRO A 1 85 ? -6.542 -9.685 6.294 1.00 94.81 85 PRO A C 1
ATOM 681 O O . PRO A 1 85 ? -6.350 -9.122 7.377 1.00 94.81 85 PRO A O 1
ATOM 684 N N . GLN A 1 86 ? -5.814 -10.728 5.898 1.00 94.69 86 GLN A N 1
ATOM 685 C CA . GLN A 1 86 ? -4.815 -11.358 6.762 1.00 94.69 86 GLN A CA 1
ATOM 686 C C . GLN A 1 86 ? -3.728 -10.367 7.202 1.00 94.69 86 GLN A C 1
ATOM 688 O O . GLN A 1 86 ? -3.351 -10.332 8.371 1.00 94.69 86 GLN A O 1
ATOM 693 N N . TRP A 1 87 ? -3.306 -9.469 6.311 1.00 95.75 87 TRP A N 1
ATOM 694 C CA . TRP A 1 87 ? -2.308 -8.459 6.645 1.00 95.75 87 TRP A CA 1
ATOM 695 C C . TRP A 1 87 ? -2.751 -7.502 7.757 1.00 95.75 87 TRP A C 1
ATOM 697 O O . TRP A 1 87 ? -1.916 -7.035 8.529 1.00 95.75 87 TRP A O 1
ATOM 707 N N . LEU A 1 88 ? -4.054 -7.224 7.862 1.00 96.69 88 LEU A N 1
ATOM 708 C CA . LEU A 1 88 ? -4.605 -6.367 8.907 1.00 96.69 88 LEU A CA 1
ATOM 709 C C . LEU A 1 88 ? -4.574 -7.085 10.260 1.00 96.69 88 LEU A C 1
ATOM 711 O O . LEU A 1 88 ? -4.417 -6.440 11.290 1.00 96.69 88 LEU A O 1
ATOM 715 N N . ARG A 1 89 ? -4.687 -8.419 10.269 1.00 95.25 89 ARG A N 1
ATOM 716 C CA . ARG A 1 89 ? -4.497 -9.244 11.474 1.00 95.25 89 ARG A CA 1
ATOM 717 C C . ARG A 1 89 ? -3.025 -9.351 11.867 1.00 95.25 89 ARG A C 1
ATOM 719 O O . ARG A 1 89 ? -2.710 -9.444 13.053 1.00 95.25 89 ARG A O 1
ATOM 726 N N . ASP A 1 90 ? -2.137 -9.344 10.879 1.00 96.12 90 ASP A N 1
ATOM 727 C CA . ASP A 1 90 ? -0.701 -9.512 11.089 1.00 96.12 90 ASP A CA 1
ATOM 728 C C . ASP A 1 90 ? 0.020 -8.227 11.503 1.00 96.12 90 ASP A C 1
ATOM 730 O O . ASP A 1 90 ? 1.093 -8.314 12.112 1.00 96.12 90 ASP A O 1
ATOM 734 N N . GLU A 1 91 ? -0.580 -7.063 11.237 1.00 96.81 91 GLU A N 1
ATOM 735 C CA . GLU A 1 91 ? -0.095 -5.757 11.683 1.00 96.81 91 GLU A CA 1
ATOM 736 C C . GLU A 1 91 ? 0.146 -5.755 13.211 1.00 96.81 91 GLU A C 1
ATOM 738 O O . GLU A 1 91 ? -0.780 -6.033 13.980 1.00 96.81 91 GLU A O 1
ATOM 743 N N . PRO A 1 92 ? 1.371 -5.455 13.691 1.00 95.88 92 PRO A N 1
ATOM 744 C CA . PRO A 1 92 ? 1.727 -5.532 15.109 1.00 95.88 92 PRO A CA 1
ATOM 745 C C . PRO A 1 92 ? 0.767 -4.823 16.073 1.00 95.88 92 PRO A C 1
ATOM 747 O O . PRO A 1 92 ? 0.355 -5.415 17.073 1.00 95.88 92 PRO A O 1
ATOM 750 N N . GLU A 1 93 ? 0.364 -3.587 15.770 1.00 96.25 93 GLU A N 1
ATOM 751 C CA . GLU A 1 93 ? -0.593 -2.839 16.600 1.00 96.25 93 GLU A CA 1
ATOM 752 C C . GLU A 1 93 ? -2.032 -3.377 16.479 1.00 96.25 93 GLU A C 1
ATOM 754 O O . GLU A 1 93 ? -2.887 -3.062 17.295 1.00 96.25 93 GLU A O 1
ATOM 759 N N . MET A 1 94 ? -2.335 -4.243 15.517 1.00 96.38 94 MET A N 1
ATOM 760 C CA . MET A 1 94 ? -3.662 -4.855 15.394 1.00 96.38 94 MET A CA 1
ATOM 761 C C . MET A 1 94 ? -3.788 -6.165 16.178 1.00 96.38 94 MET A C 1
ATOM 763 O O . MET A 1 94 ? -4.900 -6.637 16.418 1.00 96.38 94 MET A O 1
ATOM 767 N N . LYS A 1 95 ? -2.666 -6.723 16.652 1.00 94.69 95 LYS A N 1
ATOM 768 C CA . LYS A 1 95 ? -2.635 -7.925 17.505 1.00 94.69 95 LYS A CA 1
ATOM 769 C C . LYS A 1 95 ? -3.023 -7.636 18.955 1.00 94.69 95 LYS A C 1
ATOM 771 O O . LYS A 1 95 ? -3.613 -8.489 19.615 1.00 94.69 95 LYS A O 1
ATOM 776 N N . SER A 1 96 ? -2.711 -6.442 19.461 1.00 93.62 96 SER A N 1
ATOM 777 C CA . SER A 1 96 ? -3.110 -6.015 20.807 1.00 93.62 96 SER A CA 1
ATOM 778 C C . SER A 1 96 ? -4.505 -5.388 20.767 1.00 93.62 96 SER A C 1
ATOM 780 O O . SER A 1 96 ? -4.680 -4.238 20.380 1.00 93.62 96 SER A O 1
ATOM 782 N N . LEU A 1 97 ? -5.527 -6.150 21.155 1.00 94.69 97 LEU A N 1
ATOM 783 C CA . LEU A 1 97 ? -6.919 -5.829 20.817 1.00 94.69 97 LEU A CA 1
ATOM 784 C C . LEU A 1 97 ? -7.545 -4.642 21.568 1.00 94.69 97 LEU A C 1
ATOM 786 O O . LEU A 1 97 ? -8.552 -4.102 21.105 1.00 94.69 97 LEU A O 1
ATOM 790 N N . ASP A 1 98 ? -6.969 -4.233 22.698 1.00 94.56 98 ASP A N 1
ATOM 791 C CA . ASP A 1 98 ? -7.608 -3.329 23.664 1.00 94.56 98 ASP A CA 1
ATOM 792 C C . ASP A 1 98 ? -6.823 -2.024 23.885 1.00 94.56 98 ASP A C 1
ATOM 794 O O . ASP A 1 98 ? -6.838 -1.443 24.968 1.00 94.56 98 ASP A O 1
ATOM 798 N N . HIS A 1 99 ? -6.149 -1.532 22.844 1.00 95.00 99 HIS A N 1
ATOM 799 C CA . HIS A 1 99 ? -5.525 -0.206 22.838 1.00 95.00 99 HIS A CA 1
ATOM 800 C C . HIS A 1 99 ? -5.945 0.595 21.606 1.00 95.00 99 HIS A C 1
ATOM 802 O O . HIS A 1 99 ? -6.512 0.050 20.663 1.00 95.00 99 HIS A O 1
ATOM 808 N N . THR A 1 100 ? -5.670 1.899 21.609 1.00 96.62 100 THR A N 1
ATOM 809 C CA . THR A 1 100 ? -5.859 2.744 20.426 1.00 96.62 100 THR A CA 1
ATOM 810 C C . THR A 1 100 ? -4.597 2.744 19.574 1.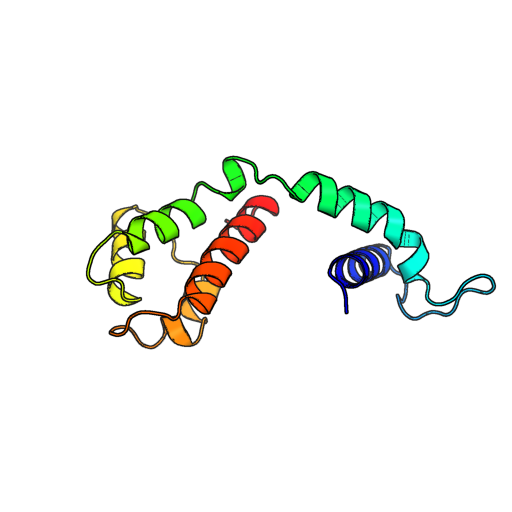00 96.62 100 THR A C 1
ATOM 812 O O . THR A 1 100 ? -3.578 3.236 20.066 1.00 96.62 100 THR A O 1
ATOM 815 N N . PRO A 1 101 ? -4.654 2.279 18.309 1.00 97.06 101 PRO A N 1
ATOM 816 C CA . PRO A 1 101 ? -3.480 2.275 17.456 1.00 97.06 101 PRO A CA 1
ATOM 817 C C . PRO A 1 101 ? -2.955 3.689 17.204 1.00 97.06 101 PRO A C 1
ATOM 819 O O . PRO A 1 101 ? -3.710 4.679 17.133 1.00 97.06 101 PRO A O 1
ATOM 822 N N . SER A 1 102 ? -1.644 3.788 17.032 1.00 97.06 102 SER A N 1
ATOM 823 C CA . SER A 1 102 ? -0.957 5.037 16.753 1.00 97.06 102 SER A CA 1
ATOM 824 C C . SER A 1 102 ? -1.527 5.719 15.504 1.00 97.06 102 SER A C 1
ATOM 826 O O . SER A 1 102 ? -2.124 5.105 14.614 1.00 97.06 102 SER A O 1
ATOM 828 N N . LYS A 1 103 ? -1.375 7.047 15.432 1.00 96.06 103 LYS A N 1
ATOM 829 C CA . LYS A 1 103 ? -1.807 7.812 14.249 1.00 96.06 103 LYS A CA 1
ATOM 830 C C . LYS A 1 103 ? -1.084 7.334 12.982 1.00 96.06 103 LYS A C 1
ATOM 832 O O . LYS A 1 103 ? -1.703 7.286 11.926 1.00 96.06 103 LYS A O 1
ATOM 837 N N . GLY A 1 104 ? 0.194 6.965 13.111 1.00 97.38 104 GLY A N 1
ATOM 838 C CA . GLY A 1 104 ? 1.008 6.448 12.010 1.00 97.38 104 GLY A CA 1
ATOM 839 C C . GLY A 1 104 ? 0.469 5.127 11.474 1.00 97.38 104 GLY A C 1
ATOM 840 O O . GLY A 1 104 ? 0.224 5.021 10.276 1.00 97.38 104 GLY A O 1
ATOM 841 N N . THR A 1 105 ? 0.179 4.175 12.362 1.00 97.50 105 THR A N 1
ATOM 842 C CA . THR A 1 105 ? -0.432 2.897 11.975 1.00 97.50 105 THR A CA 1
ATOM 843 C C . THR A 1 105 ? -1.768 3.118 11.290 1.00 97.50 105 THR A C 1
ATOM 845 O O . THR A 1 105 ? -1.968 2.639 10.183 1.00 97.50 105 THR A O 1
ATOM 848 N N . ARG A 1 106 ? -2.657 3.933 11.866 1.00 97.56 106 ARG A N 1
ATOM 849 C CA . ARG A 1 106 ? -3.957 4.241 11.250 1.00 97.56 106 ARG A CA 1
ATOM 850 C C . ARG A 1 106 ? -3.839 4.802 9.830 1.00 97.56 106 ARG A C 1
ATOM 852 O O . ARG A 1 106 ? -4.586 4.372 8.956 1.00 97.56 106 ARG A O 1
ATOM 859 N N . ALA A 1 107 ? -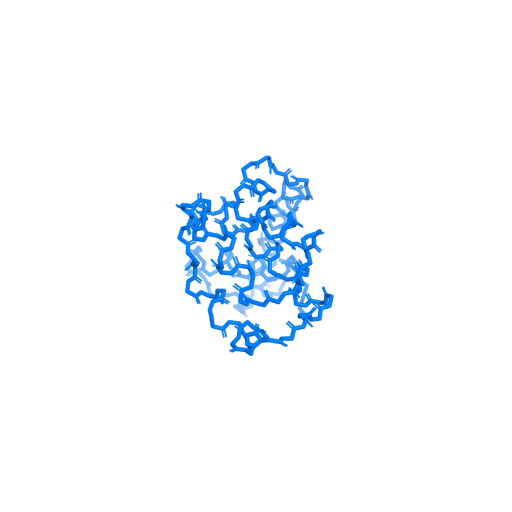2.891 5.707 9.585 1.00 97.81 107 ALA A N 1
ATOM 860 C CA . ALA A 1 107 ? -2.628 6.221 8.242 1.00 97.81 107 ALA A CA 1
ATOM 861 C C . ALA A 1 107 ? -2.104 5.126 7.294 1.00 97.81 107 ALA A C 1
ATOM 863 O O . ALA A 1 107 ? -2.546 5.044 6.149 1.00 97.81 107 ALA A O 1
ATOM 864 N N . ALA A 1 108 ? -1.209 4.257 7.775 1.00 97.88 108 ALA A N 1
ATOM 865 C CA . ALA A 1 108 ? -0.674 3.142 6.997 1.00 97.88 108 ALA A CA 1
ATOM 866 C C . ALA A 1 108 ? -1.752 2.108 6.625 1.00 97.88 108 ALA A C 1
ATOM 868 O O . ALA A 1 108 ? -1.759 1.633 5.492 1.00 97.88 108 ALA A O 1
ATOM 869 N N . LEU A 1 109 ? -2.689 1.810 7.535 1.00 98.00 109 LEU A N 1
ATOM 870 C CA . LEU A 1 109 ? -3.820 0.912 7.276 1.00 98.00 109 LEU A CA 1
ATOM 871 C C . LEU A 1 109 ? -4.698 1.426 6.128 1.00 98.00 109 LEU A C 1
ATOM 873 O O . LEU A 1 109 ? -5.018 0.673 5.212 1.00 98.00 109 LEU A O 1
ATOM 877 N N . VAL A 1 110 ? -5.059 2.714 6.166 1.00 97.75 110 VAL A N 1
ATOM 878 C CA . VAL A 1 110 ? -5.867 3.353 5.115 1.00 97.75 110 VAL A CA 1
ATOM 879 C C . VAL A 1 110 ? -5.109 3.352 3.791 1.00 97.75 110 VAL A C 1
ATOM 881 O O . VAL A 1 110 ? -5.655 2.917 2.782 1.00 97.75 110 VAL A O 1
ATOM 884 N N . TYR A 1 111 ? -3.838 3.766 3.797 1.00 96.56 111 TYR A N 1
ATOM 885 C CA . TYR A 1 111 ? -3.009 3.767 2.592 1.00 96.56 111 TYR A CA 1
ATOM 886 C C . TYR A 1 111 ? -2.917 2.375 1.961 1.00 96.56 111 TYR A C 1
ATOM 888 O O . TYR A 1 111 ? -3.119 2.234 0.759 1.00 96.56 111 TYR A O 1
ATOM 896 N N . ARG A 1 112 ? -2.659 1.338 2.763 1.00 97.12 112 ARG A N 1
ATOM 897 C CA . ARG A 1 112 ? -2.570 -0.033 2.259 1.00 97.12 112 ARG A CA 1
ATOM 898 C C . ARG A 1 112 ? -3.896 -0.517 1.685 1.00 97.12 112 ARG A C 1
ATOM 900 O O . ARG A 1 112 ? -3.902 -1.008 0.567 1.00 97.12 112 ARG A O 1
ATOM 907 N N . ALA A 1 113 ? -5.007 -0.290 2.386 1.00 96.94 113 ALA A N 1
ATOM 908 C CA . ALA A 1 113 ? -6.337 -0.629 1.883 1.00 96.94 113 ALA A CA 1
ATOM 909 C C . ALA A 1 113 ? -6.644 0.039 0.528 1.00 96.94 113 ALA A C 1
ATOM 911 O O . ALA A 1 113 ? -7.217 -0.596 -0.353 1.00 96.94 113 ALA A O 1
ATOM 912 N N . MET A 1 114 ? -6.221 1.295 0.337 1.00 96.69 114 MET A N 1
ATOM 913 C CA . MET A 1 114 ? -6.375 2.004 -0.937 1.00 96.69 114 MET A CA 1
ATOM 914 C C . MET A 1 114 ? -5.519 1.411 -2.062 1.00 96.69 114 MET A C 1
ATOM 916 O O . MET A 1 114 ? -5.953 1.394 -3.212 1.00 96.69 114 MET A O 1
ATOM 920 N N . ILE A 1 115 ? -4.300 0.958 -1.755 1.00 95.00 115 ILE A N 1
ATOM 921 C CA . ILE A 1 115 ? -3.418 0.320 -2.740 1.00 95.00 115 ILE A CA 1
ATOM 922 C C . ILE A 1 115 ? -3.934 -1.071 -3.111 1.00 95.00 115 ILE A C 1
ATOM 924 O O . ILE A 1 115 ? -4.025 -1.347 -4.302 1.00 95.00 115 ILE A O 1
ATOM 928 N N . ASP A 1 116 ? -4.336 -1.893 -2.138 1.00 95.12 116 ASP A N 1
ATOM 929 C CA . ASP A 1 116 ? -4.903 -3.229 -2.379 1.00 95.12 116 ASP A CA 1
ATOM 930 C C . ASP A 1 116 ? -6.144 -3.130 -3.284 1.00 95.12 116 ASP A C 1
ATOM 932 O O . ASP A 1 116 ? -6.263 -3.840 -4.280 1.00 95.12 116 ASP A O 1
ATOM 936 N N . ALA A 1 117 ? -7.025 -2.160 -3.022 1.00 94.06 117 ALA A N 1
ATOM 937 C CA . ALA A 1 117 ? -8.170 -1.888 -3.888 1.00 94.06 117 ALA A CA 1
ATOM 938 C C . ALA A 1 117 ? -7.763 -1.444 -5.308 1.00 94.06 117 ALA A C 1
ATOM 940 O O . ALA A 1 117 ? -8.420 -1.819 -6.277 1.00 94.06 117 ALA A O 1
ATOM 941 N N . ALA A 1 118 ? -6.672 -0.682 -5.455 1.00 92.50 118 ALA A N 1
ATOM 942 C CA . ALA A 1 118 ? -6.166 -0.253 -6.763 1.00 92.50 118 ALA A CA 1
ATOM 943 C C . ALA A 1 118 ? -5.653 -1.421 -7.618 1.00 92.50 118 ALA A C 1
ATOM 945 O O . ALA A 1 118 ? -5.759 -1.373 -8.842 1.00 92.50 118 ALA A O 1
ATOM 946 N N . ILE A 1 119 ? -5.089 -2.449 -6.978 1.00 90.75 119 ILE A N 1
ATOM 947 C CA . ILE A 1 119 ? -4.531 -3.634 -7.646 1.00 90.75 119 ILE A CA 1
ATOM 948 C C . ILE A 1 119 ? -5.521 -4.807 -7.723 1.00 90.75 119 ILE A C 1
ATOM 950 O O . ILE A 1 119 ? -5.197 -5.833 -8.313 1.00 90.75 119 ILE A O 1
ATOM 954 N N . GLY A 1 120 ? -6.736 -4.650 -7.182 1.00 85.56 120 GLY A N 1
ATOM 955 C CA . GLY A 1 120 ? -7.797 -5.663 -7.230 1.00 85.56 120 GLY A CA 1
ATOM 956 C C . GLY A 1 120 ? -7.735 -6.725 -6.124 1.00 85.56 120 GLY A C 1
ATOM 957 O O . GLY A 1 120 ? -8.323 -7.790 -6.279 1.00 85.56 120 GLY A O 1
ATOM 958 N N . GLU A 1 121 ? -7.049 -6.440 -5.017 1.00 78.56 121 GLU A N 1
ATOM 959 C CA . GLU A 1 121 ? -6.868 -7.327 -3.852 1.00 78.56 121 GLU A CA 1
ATOM 960 C C . GLU A 1 121 ? -7.709 -6.899 -2.624 1.00 78.56 121 GLU A C 1
ATOM 962 O O . GLU A 1 121 ? -7.483 -7.379 -1.511 1.00 78.56 121 GLU A O 1
ATOM 967 N N . GLY A 1 122 ? -8.645 -5.957 -2.806 1.00 60.06 122 GLY A N 1
ATOM 968 C CA . GLY A 1 122 ? -9.361 -5.250 -1.731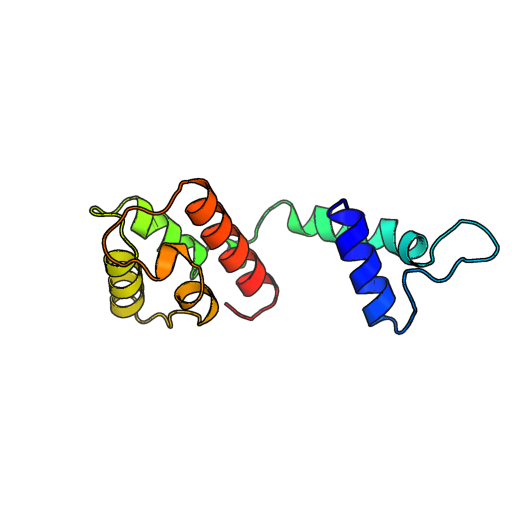 1.00 60.06 122 GLY A CA 1
ATOM 969 C C . GLY A 1 122 ? -10.748 -5.761 -1.361 1.00 60.06 122 GLY A C 1
ATOM 970 O O . GLY A 1 122 ? -11.422 -6.425 -2.171 1.00 60.06 122 GLY A O 1
#

Foldseek 3Di:
DDQLLVQLCVVCVVVVHHQQDQDPPDGGPSVVCSVVSVVVVVVPVDFDCLQCPDLLVLLVVLVVDPPNWLQSSVVSCVVVVHDDDPVCCVPPRSVPGPDHDDPVVSVVSSNVSSVCSVVVND